Protein AF-A0A5B7C9B6-F1 (afdb_monomer_lite)

Foldseek 3Di:
DDDPDDDALVRLVVLQVPADDDDDDQDPVNDDDDDDPPPRPDNDDDPVSVDPCCSVDPCNPPPPVVVVVCLVCQQVVCVVVVPPPSHPPDPVVVVVVVVVVD

Secondary structure (DSSP, 8-state):
-PPPPP--HHHHHHHHHTSPPP--S--TT-PPPPPPSS--S-S---GGGGSGGGGG-S-TT---HHHHHHHHHHHHHHHHTT-TTT----HHHHHHHHHTT-

Radius of gyration: 19.91 Å; chains: 1; bounding box: 51×26×56 Å

pLDDT: mean 75.44, std 6.78, range [59.28, 87.75]

Sequence (102 aa):
RLGPKQLSGDEVLAQLKHLQPIKFGKTLNNKKRKRPEVELNWTKKSIFFELPYWRTLKLRHNLDVMHIEKNICDNVLGTLLNLDGKIKDNIKARMDLEAMGI

Structure (mmCIF, N/CA/C/O backbone):
data_AF-A0A5B7C9B6-F1
#
_entry.id   AF-A0A5B7C9B6-F1
#
loop_
_atom_site.group_PDB
_atom_site.id
_atom_site.type_symbol
_atom_site.label_atom_id
_atom_site.label_alt_id
_atom_site.label_comp_id
_atom_site.label_asym_id
_atom_site.label_entity_id
_atom_site.label_seq_id
_atom_site.pdbx_PDB_ins_code
_atom_site.C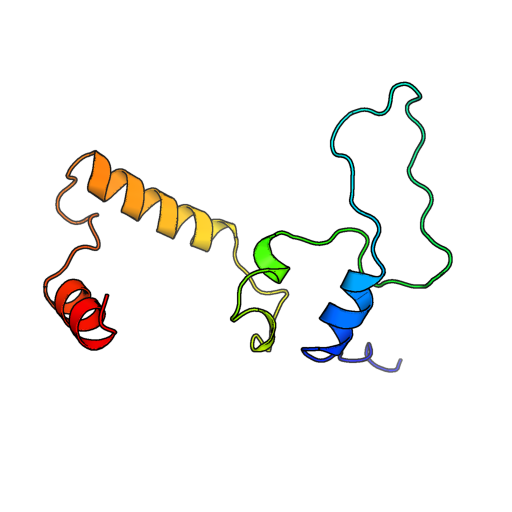artn_x
_atom_site.Cartn_y
_atom_site.Cartn_z
_atom_site.occupancy
_atom_site.B_iso_or_equiv
_atom_site.auth_seq_id
_atom_site.auth_comp_id
_atom_site.auth_asym_id
_atom_site.auth_atom_id
_atom_site.pdbx_PDB_model_num
ATOM 1 N N . ARG A 1 1 ? -3.291 5.846 -32.426 1.00 59.28 1 ARG A N 1
ATOM 2 C CA . ARG A 1 1 ? -2.463 5.233 -31.356 1.00 59.28 1 ARG A CA 1
ATOM 3 C C . ARG A 1 1 ? -3.328 4.190 -30.666 1.00 59.28 1 ARG A C 1
ATOM 5 O O . ARG A 1 1 ? -4.428 4.546 -30.270 1.00 59.28 1 ARG A O 1
ATOM 12 N N . LEU A 1 2 ? -2.891 2.933 -30.589 1.00 70.69 2 LEU A N 1
ATOM 13 C CA . LEU A 1 2 ? -3.584 1.916 -29.790 1.00 70.69 2 LEU A CA 1
ATOM 14 C C . LEU A 1 2 ? -3.369 2.224 -28.302 1.00 70.69 2 LEU A C 1
ATOM 16 O O . LEU A 1 2 ? -2.294 2.693 -27.923 1.00 70.69 2 LEU A O 1
ATOM 20 N N . GLY A 1 3 ? -4.403 2.018 -27.487 1.00 73.31 3 GLY A N 1
ATOM 21 C CA . GLY A 1 3 ? -4.305 2.181 -26.038 1.00 73.31 3 GLY A CA 1
ATOM 22 C C . GLY A 1 3 ? -3.335 1.163 -25.424 1.00 73.31 3 GLY A C 1
ATOM 23 O O . GLY A 1 3 ? -3.096 0.109 -26.019 1.00 73.31 3 GLY A O 1
ATOM 24 N N . PRO A 1 4 ? -2.760 1.457 -24.246 1.00 74.69 4 PRO A N 1
ATOM 25 C CA . PRO A 1 4 ? -1.906 0.504 -23.551 1.00 74.69 4 PRO A CA 1
ATOM 26 C C . PRO A 1 4 ? -2.683 -0.779 -23.234 1.00 74.69 4 PRO A C 1
ATOM 28 O O . PRO A 1 4 ? -3.862 -0.736 -22.871 1.00 74.69 4 PRO A O 1
ATOM 31 N N . LYS A 1 5 ? -2.013 -1.928 -23.371 1.00 76.88 5 LYS A N 1
ATOM 32 C CA . LYS A 1 5 ? -2.598 -3.238 -23.075 1.00 76.88 5 LYS A CA 1
ATOM 33 C C . LYS A 1 5 ? -2.997 -3.296 -21.599 1.00 76.88 5 LYS A C 1
ATOM 35 O O . LYS A 1 5 ? -2.155 -3.120 -20.720 1.00 76.88 5 LYS A O 1
ATOM 40 N N . GLN A 1 6 ? -4.276 -3.557 -21.340 1.00 76.19 6 GLN A N 1
ATOM 41 C CA . GLN A 1 6 ? -4.771 -3.803 -19.988 1.00 76.19 6 GLN A CA 1
ATOM 42 C C . GLN A 1 6 ? -4.290 -5.182 -19.536 1.00 76.19 6 GLN A C 1
ATOM 44 O O . GLN A 1 6 ? -4.476 -6.162 -20.255 1.00 76.19 6 GLN A O 1
ATOM 49 N N . LEU A 1 7 ? -3.649 -5.239 -18.370 1.00 75.19 7 LEU A N 1
ATOM 50 C CA . LEU A 1 7 ? -3.165 -6.482 -17.775 1.00 75.19 7 LEU A CA 1
ATOM 51 C C . LEU A 1 7 ? -4.063 -6.880 -16.609 1.00 75.19 7 LEU A C 1
ATOM 53 O O . LEU A 1 7 ? -4.402 -6.055 -15.755 1.00 75.19 7 LEU A O 1
ATOM 57 N N . SER A 1 8 ? -4.403 -8.160 -16.549 1.00 79.31 8 SER A N 1
ATOM 58 C CA . SER A 1 8 ? -5.133 -8.741 -15.431 1.00 79.31 8 SER A CA 1
ATOM 59 C C . SER A 1 8 ? -4.289 -8.734 -14.151 1.00 79.31 8 SER A C 1
ATOM 61 O O . SER A 1 8 ? -3.070 -8.932 -14.169 1.00 79.31 8 SER A O 1
ATOM 63 N N . GLY A 1 9 ? -4.963 -8.580 -13.009 1.00 76.62 9 GLY A N 1
ATOM 64 C CA . GLY A 1 9 ? -4.970 -9.670 -12.038 1.00 76.62 9 GLY A CA 1
ATOM 65 C C . GLY A 1 9 ? -3.652 -10.423 -11.844 1.00 76.62 9 GLY A C 1
ATOM 66 O O . GLY A 1 9 ? -2.676 -9.973 -11.227 1.00 76.62 9 GLY A O 1
ATOM 67 N N . ASP A 1 10 ? -3.709 -11.613 -12.411 1.00 80.62 10 ASP A N 1
ATOM 68 C CA . ASP A 1 10 ? -2.703 -12.655 -12.388 1.00 80.62 10 ASP A CA 1
ATOM 69 C C . ASP A 1 10 ? -1.535 -12.384 -13.341 1.00 80.62 10 ASP A C 1
ATOM 71 O O . ASP A 1 10 ? -0.403 -12.737 -13.025 1.00 80.62 10 ASP A O 1
ATOM 75 N N . GLU A 1 11 ? -1.764 -11.699 -14.465 1.00 81.88 11 GLU A N 1
ATOM 76 C CA . GLU A 1 11 ? -0.715 -11.383 -15.446 1.00 81.88 11 GLU A CA 1
ATOM 77 C C . GLU A 1 11 ? 0.343 -10.447 -14.855 1.00 81.88 11 GLU A C 1
ATOM 79 O O . GLU A 1 11 ? 1.545 -10.660 -15.018 1.00 81.88 11 GLU A O 1
ATOM 84 N N . VAL A 1 12 ? -0.086 -9.437 -14.095 1.00 79.62 12 VAL A N 1
ATOM 85 C CA . VAL A 1 12 ? 0.837 -8.559 -13.361 1.00 79.62 12 VAL A CA 1
ATOM 86 C C . VAL A 1 12 ? 1.583 -9.338 -12.277 1.00 79.62 12 VAL A C 1
ATOM 88 O O . VAL A 1 12 ? 2.778 -9.125 -12.092 1.00 79.62 12 VAL A O 1
ATOM 91 N N . LEU A 1 13 ? 0.916 -10.254 -11.566 1.00 80.31 13 LEU A N 1
ATOM 92 C CA . LEU A 1 13 ? 1.580 -11.081 -10.553 1.00 80.31 13 LEU A CA 1
ATOM 93 C C . LEU A 1 13 ? 2.632 -11.999 -11.188 1.00 80.31 13 LEU A C 1
ATOM 95 O O . LEU A 1 13 ? 3.718 -12.145 -10.630 1.00 80.31 13 LEU A O 1
ATOM 99 N N . ALA A 1 14 ? 2.353 -12.559 -12.367 1.00 82.81 14 ALA A N 1
ATOM 100 C CA . ALA A 1 14 ? 3.323 -13.325 -13.143 1.00 82.81 14 ALA A CA 1
ATOM 101 C C . ALA A 1 14 ? 4.533 -12.459 -13.533 1.00 82.81 14 ALA A C 1
ATOM 103 O O . ALA A 1 14 ? 5.666 -12.849 -13.263 1.00 82.81 14 ALA A O 1
ATOM 104 N N . GLN A 1 15 ? 4.313 -11.240 -14.045 1.00 79.88 15 GLN A N 1
ATOM 105 C CA . GLN A 1 15 ? 5.401 -10.297 -14.350 1.00 79.88 15 GLN A CA 1
ATOM 106 C C . GLN A 1 15 ? 6.257 -9.961 -13.119 1.00 79.88 15 GLN A C 1
ATOM 108 O O . GLN A 1 15 ? 7.481 -9.880 -13.216 1.00 79.88 15 GLN A O 1
ATOM 113 N N . LEU A 1 16 ? 5.635 -9.793 -11.950 1.00 77.50 16 LEU A N 1
ATOM 114 C CA . LEU A 1 16 ? 6.345 -9.476 -10.709 1.00 77.50 16 LEU A CA 1
ATOM 115 C C . LEU A 1 16 ? 7.163 -10.641 -10.157 1.00 77.50 16 LEU A C 1
ATOM 117 O O . LEU A 1 16 ? 8.172 -10.387 -9.505 1.00 77.50 16 LEU A O 1
ATOM 121 N N . LYS A 1 17 ? 6.779 -11.898 -10.423 1.00 79.50 17 LYS A N 1
ATOM 122 C CA . LYS A 1 17 ? 7.596 -13.069 -10.048 1.00 79.50 17 LYS A CA 1
ATOM 123 C C . LYS A 1 17 ? 8.954 -13.074 -10.748 1.00 79.50 17 LYS A C 1
ATOM 125 O O . LYS A 1 17 ? 9.911 -13.610 -10.204 1.00 79.50 17 LYS A O 1
ATOM 130 N N . HIS A 1 18 ? 9.049 -12.456 -11.923 1.00 78.00 18 HIS A N 1
ATOM 131 C CA . HIS A 1 18 ? 10.305 -12.331 -12.660 1.00 78.00 18 HIS A CA 1
ATOM 132 C C . HIS A 1 18 ? 11.202 -11.191 -12.147 1.00 78.00 18 HIS A C 1
ATOM 134 O O . HIS A 1 18 ? 12.353 -11.083 -12.575 1.00 78.00 18 HIS A O 1
ATOM 140 N N . LEU A 1 19 ? 10.716 -10.341 -11.231 1.00 76.12 19 LEU A N 1
ATOM 141 C CA . LEU A 1 19 ? 11.536 -9.283 -10.649 1.00 76.12 19 LEU A CA 1
ATOM 142 C C . LEU A 1 19 ? 12.514 -9.835 -9.621 1.00 76.12 19 LEU A C 1
ATOM 144 O O . LEU A 1 19 ? 12.149 -10.539 -8.683 1.00 76.12 19 LEU A O 1
ATOM 148 N N . GLN A 1 20 ? 13.769 -9.421 -9.765 1.00 69.94 20 GLN A N 1
ATOM 149 C CA . GLN A 1 20 ? 14.802 -9.712 -8.785 1.00 69.94 20 GLN A CA 1
ATOM 150 C C . GLN A 1 20 ? 14.547 -8.932 -7.482 1.00 69.94 20 GLN A C 1
ATOM 152 O O . GLN A 1 20 ? 14.168 -7.754 -7.542 1.00 69.94 20 GLN A O 1
ATOM 157 N N . PRO A 1 21 ? 14.796 -9.539 -6.306 1.00 69.38 21 PRO A N 1
ATOM 158 C CA . PRO A 1 21 ? 14.699 -8.854 -5.024 1.00 69.38 21 PRO A CA 1
ATOM 159 C C . PRO A 1 21 ? 15.595 -7.615 -4.996 1.00 69.38 21 PRO A C 1
ATOM 161 O O . PRO A 1 21 ? 16.790 -7.670 -5.301 1.00 69.38 21 PRO A O 1
ATOM 164 N N . ILE A 1 22 ? 15.031 -6.475 -4.607 1.00 70.19 22 ILE A N 1
ATOM 165 C CA . ILE A 1 22 ? 15.791 -5.228 -4.536 1.00 70.19 22 ILE A CA 1
ATOM 166 C C . ILE A 1 22 ? 16.466 -5.136 -3.175 1.00 70.19 22 ILE A C 1
ATOM 168 O O . ILE A 1 22 ? 15.805 -5.019 -2.150 1.00 70.19 22 ILE A O 1
ATOM 172 N N . LYS A 1 23 ? 17.800 -5.093 -3.170 1.00 70.75 23 LYS A N 1
ATOM 173 C CA . LYS A 1 23 ? 18.562 -4.651 -1.996 1.00 70.75 23 LYS A CA 1
ATOM 174 C C . LYS A 1 23 ? 18.474 -3.134 -1.883 1.00 70.75 23 LYS A C 1
ATOM 176 O O . LYS A 1 23 ? 19.005 -2.441 -2.749 1.00 70.75 23 LYS A O 1
ATOM 181 N N . PHE A 1 24 ? 17.794 -2.620 -0.865 1.00 68.62 24 PHE A N 1
ATOM 182 C CA . PHE A 1 24 ? 17.708 -1.184 -0.588 1.00 68.62 24 PHE A CA 1
ATOM 183 C C . PHE A 1 24 ? 19.033 -0.651 -0.006 1.00 68.62 24 PHE A C 1
ATOM 185 O O . PHE A 1 24 ? 19.790 -1.403 0.598 1.00 68.62 24 PHE A O 1
ATOM 192 N N . GLY A 1 25 ? 19.327 0.638 -0.216 1.00 70.88 25 GLY A N 1
ATOM 193 C CA . GLY A 1 25 ? 20.545 1.296 0.287 1.00 70.88 25 GLY A CA 1
ATOM 194 C C . GLY A 1 25 ? 21.604 1.623 -0.776 1.00 70.88 25 GLY A C 1
ATOM 195 O O . GLY A 1 25 ? 21.455 1.305 -1.961 1.00 70.88 25 GLY A O 1
ATOM 196 N N . LYS A 1 26 ? 22.672 2.310 -0.343 1.00 67.75 26 LYS A N 1
ATOM 197 C CA . LYS A 1 26 ? 23.828 2.650 -1.186 1.00 67.75 26 LYS A CA 1
ATOM 198 C C . LYS A 1 26 ? 24.633 1.379 -1.453 1.00 67.75 26 LYS A C 1
ATOM 200 O O . LYS A 1 26 ? 25.134 0.750 -0.530 1.00 67.75 26 LYS A O 1
ATOM 205 N N . THR A 1 27 ? 24.780 1.002 -2.718 1.00 68.38 27 THR A N 1
ATOM 206 C CA . THR A 1 27 ? 25.789 0.006 -3.100 1.00 68.38 27 THR A CA 1
ATOM 207 C C . THR A 1 27 ? 27.167 0.641 -2.966 1.00 68.38 27 THR A C 1
ATOM 209 O O . THR A 1 27 ? 27.337 1.755 -3.460 1.00 68.38 27 THR A O 1
ATOM 212 N N . LEU A 1 28 ? 28.141 -0.074 -2.388 1.00 66.50 28 LEU A N 1
ATOM 213 C CA . LEU A 1 28 ? 29.528 0.386 -2.175 1.00 66.50 28 LEU A CA 1
ATOM 214 C C . LEU A 1 28 ? 30.150 1.094 -3.394 1.00 66.50 28 LEU A C 1
ATOM 216 O O . LEU A 1 28 ? 30.954 2.000 -3.239 1.00 66.50 28 LEU A O 1
ATOM 220 N N . ASN A 1 29 ? 29.712 0.738 -4.605 1.00 69.88 29 ASN A N 1
ATOM 221 C CA . ASN A 1 29 ? 30.303 1.214 -5.853 1.00 69.88 29 ASN A CA 1
ATOM 222 C C . ASN A 1 29 ? 29.447 2.245 -6.618 1.00 69.88 29 ASN A C 1
ATOM 224 O O . ASN A 1 29 ? 29.713 2.461 -7.798 1.00 69.88 29 ASN A O 1
ATOM 228 N N . ASN A 1 30 ? 28.387 2.822 -6.023 1.00 65.50 30 ASN A N 1
ATOM 229 C CA . ASN A 1 30 ? 27.466 3.781 -6.679 1.00 65.50 30 ASN A CA 1
ATOM 230 C C . ASN A 1 30 ? 26.968 3.357 -8.085 1.00 65.50 30 ASN A C 1
ATOM 232 O O . ASN A 1 30 ? 26.552 4.188 -8.897 1.00 65.50 30 ASN A O 1
ATOM 236 N N . LYS A 1 31 ? 26.986 2.055 -8.403 1.00 70.38 31 LYS A N 1
ATOM 237 C CA . LYS A 1 31 ? 26.594 1.560 -9.725 1.00 70.38 31 LYS A CA 1
ATOM 238 C C . LYS A 1 31 ? 25.083 1.695 -9.887 1.00 70.38 31 LYS A C 1
ATOM 240 O O . LYS A 1 31 ? 24.308 1.114 -9.127 1.00 70.38 31 LYS A O 1
ATOM 245 N N . LYS A 1 32 ? 24.662 2.432 -10.919 1.00 68.19 32 LYS A N 1
ATOM 246 C CA . LYS A 1 32 ? 23.258 2.480 -11.346 1.00 68.19 32 LYS A CA 1
ATOM 247 C C . LYS A 1 32 ? 22.803 1.060 -11.706 1.00 68.19 32 LYS A C 1
ATOM 249 O O . LYS A 1 32 ? 23.505 0.346 -12.423 1.00 68.19 32 LYS A O 1
ATOM 254 N N . ARG A 1 33 ? 21.643 0.637 -11.190 1.00 69.50 33 ARG A N 1
ATOM 255 C CA . ARG A 1 33 ? 21.074 -0.683 -11.507 1.00 69.50 33 ARG A CA 1
ATOM 256 C C . ARG A 1 33 ? 20.755 -0.747 -13.001 1.00 69.50 33 ARG A C 1
ATOM 258 O O . ARG A 1 33 ? 20.122 0.165 -13.527 1.00 69.50 33 ARG A O 1
ATOM 265 N N . LYS A 1 34 ? 21.186 -1.819 -13.666 1.00 70.94 34 LYS A N 1
ATOM 266 C CA . LYS A 1 34 ? 20.828 -2.081 -15.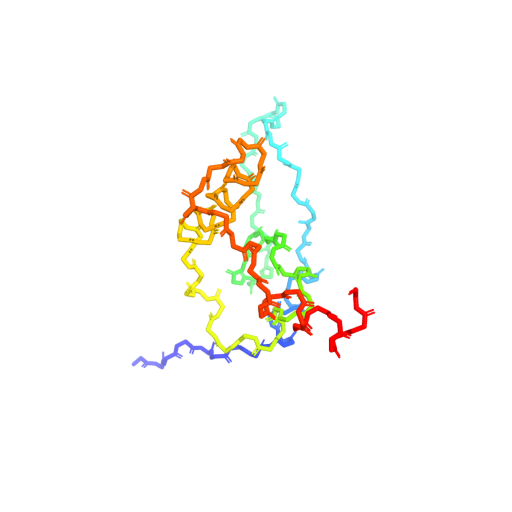064 1.00 70.94 34 LYS A CA 1
ATOM 267 C C . LYS A 1 34 ? 19.381 -2.570 -15.126 1.00 70.94 34 LYS A C 1
ATOM 269 O O . LYS A 1 34 ? 18.974 -3.378 -14.292 1.00 70.94 34 LYS A O 1
ATOM 274 N N . ARG A 1 35 ? 18.611 -2.063 -16.091 1.00 65.94 35 ARG A N 1
ATOM 275 C CA . ARG A 1 35 ? 17.271 -2.579 -16.383 1.00 65.94 35 ARG A CA 1
ATOM 276 C C . ARG A 1 35 ? 17.430 -3.963 -17.033 1.00 65.94 35 ARG A C 1
ATOM 278 O O . ARG A 1 35 ? 18.278 -4.080 -17.917 1.00 65.94 35 ARG A O 1
ATOM 285 N N . PRO A 1 36 ? 16.693 -4.995 -16.588 1.00 67.88 36 PRO A N 1
ATOM 286 C CA . PRO A 1 36 ? 16.675 -6.274 -17.290 1.00 67.88 36 PRO A CA 1
ATOM 287 C C . PRO A 1 36 ? 16.149 -6.089 -18.720 1.00 67.88 36 PRO A C 1
ATOM 289 O O . PRO A 1 36 ? 15.355 -5.187 -18.976 1.00 67.88 36 PRO A O 1
ATOM 292 N N . GLU A 1 37 ? 16.618 -6.936 -19.634 1.00 66.44 37 GLU A N 1
ATOM 293 C CA . GLU A 1 37 ? 16.288 -6.882 -21.068 1.00 66.44 37 GLU A CA 1
ATOM 294 C C . GLU A 1 37 ? 14.829 -7.263 -21.354 1.00 66.44 37 GLU A C 1
ATOM 296 O O . GLU A 1 37 ? 14.235 -6.806 -22.324 1.00 66.44 37 GLU A O 1
ATOM 301 N N . VAL A 1 38 ? 14.210 -8.027 -20.450 1.00 69.94 38 VAL A N 1
ATOM 302 C CA . VAL A 1 38 ? 12.768 -8.276 -20.467 1.00 69.94 38 VAL A CA 1
ATOM 303 C C . VAL A 1 38 ? 12.038 -6.975 -20.131 1.00 69.94 38 VAL A C 1
ATOM 305 O O . VAL A 1 38 ? 12.231 -6.413 -19.047 1.00 69.94 38 VAL A O 1
ATOM 308 N N . GLU A 1 39 ? 11.172 -6.511 -21.038 1.00 62.22 39 GLU A N 1
ATOM 309 C CA . GLU A 1 39 ? 10.279 -5.372 -20.813 1.00 62.22 39 GLU A CA 1
ATOM 310 C C . GLU A 1 39 ? 9.267 -5.679 -19.702 1.00 62.22 39 GLU A C 1
ATOM 312 O O . GLU A 1 39 ? 8.116 -6.050 -19.922 1.00 62.22 39 GLU A O 1
ATOM 317 N N . LEU A 1 40 ? 9.702 -5.508 -18.459 1.00 67.12 40 LEU A N 1
ATOM 318 C CA . LEU A 1 40 ? 8.804 -5.441 -17.324 1.00 67.12 40 LEU A CA 1
ATOM 319 C C . LEU A 1 40 ? 8.319 -3.993 -17.199 1.00 67.12 40 LEU A C 1
ATOM 321 O O . LEU A 1 40 ? 9.114 -3.044 -17.181 1.00 67.12 40 LEU A O 1
ATOM 325 N N . ASN A 1 41 ? 6.999 -3.833 -17.076 1.00 71.62 41 ASN A N 1
ATOM 326 C CA . ASN A 1 41 ? 6.353 -2.559 -16.729 1.00 71.62 41 ASN A CA 1
ATOM 327 C C . ASN A 1 41 ? 6.745 -2.076 -15.323 1.00 71.62 41 ASN A C 1
ATOM 329 O O . ASN A 1 41 ? 6.504 -0.931 -14.950 1.00 71.62 41 ASN A O 1
ATOM 333 N N . TRP A 1 42 ? 7.360 -2.959 -14.539 1.00 73.00 42 TR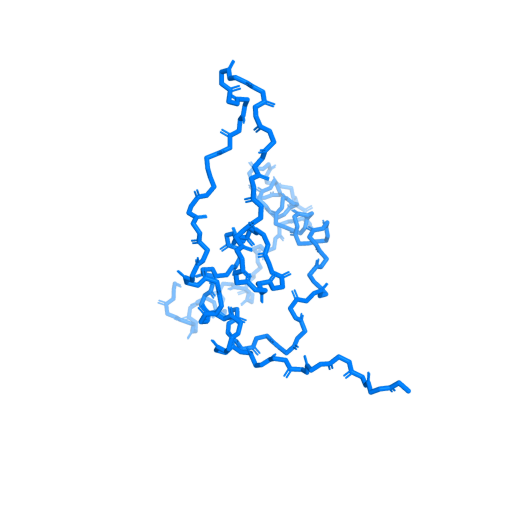P A N 1
ATOM 334 C CA . TRP A 1 42 ? 7.670 -2.769 -13.136 1.00 73.00 42 TRP A CA 1
ATOM 335 C C . TRP A 1 42 ? 9.172 -2.889 -12.926 1.00 73.00 42 TRP A C 1
ATOM 337 O O . TRP A 1 42 ? 9.828 -3.758 -13.491 1.00 73.00 42 TRP A O 1
ATOM 347 N N . THR A 1 43 ? 9.721 -2.019 -12.085 1.00 69.81 43 THR A N 1
ATOM 348 C CA . THR A 1 43 ? 11.119 -2.115 -11.635 1.00 69.81 43 THR A CA 1
ATOM 349 C C . THR A 1 43 ? 11.224 -2.614 -10.203 1.00 69.81 43 THR A C 1
ATOM 351 O O . THR A 1 43 ? 12.299 -3.045 -9.799 1.00 69.81 43 THR A O 1
ATOM 354 N N . LYS A 1 44 ? 10.123 -2.549 -9.440 1.00 74.00 44 LYS A N 1
ATOM 355 C CA . LYS A 1 44 ? 10.037 -2.932 -8.030 1.00 74.00 44 LYS A CA 1
ATOM 356 C C . LYS A 1 44 ? 8.731 -3.666 -7.747 1.00 74.00 44 LYS A C 1
ATOM 358 O O 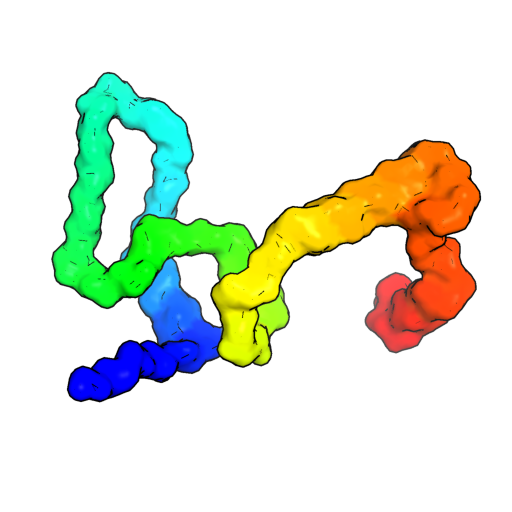. LYS A 1 44 ? 7.691 -3.297 -8.286 1.00 74.00 44 LYS A O 1
ATOM 363 N N . LYS A 1 45 ? 8.790 -4.648 -6.846 1.00 77.00 45 LYS A N 1
ATOM 364 C CA . LYS A 1 45 ? 7.618 -5.259 -6.215 1.00 77.00 45 LYS A CA 1
ATOM 365 C C . LYS A 1 45 ? 7.347 -4.515 -4.903 1.00 77.00 45 LYS A C 1
ATOM 367 O O . LYS A 1 45 ? 8.216 -4.481 -4.037 1.00 77.00 45 LYS A O 1
ATOM 372 N N . SER A 1 46 ? 6.184 -3.874 -4.786 1.00 76.94 46 SER A N 1
ATOM 373 C CA . SER A 1 46 ? 5.714 -3.304 -3.513 1.00 76.94 46 SER A CA 1
ATOM 374 C C . SER A 1 46 ? 5.221 -4.415 -2.580 1.00 76.94 46 SER A C 1
ATOM 376 O O . SER A 1 46 ? 4.722 -5.433 -3.061 1.00 76.94 46 SER A O 1
ATOM 378 N N . ILE A 1 47 ? 5.294 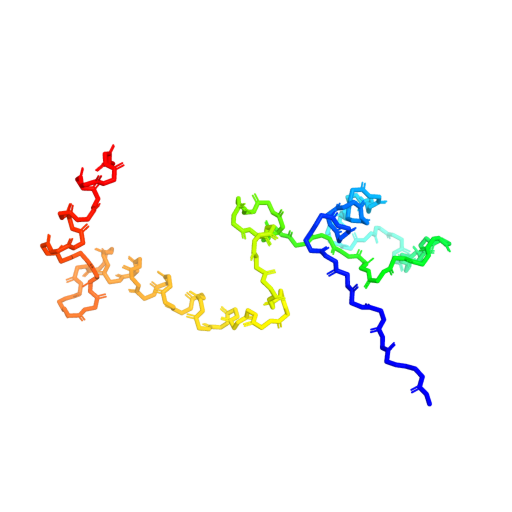-4.202 -1.263 1.00 78.62 47 ILE A N 1
ATOM 379 C CA . ILE A 1 47 ? 4.739 -5.127 -0.258 1.00 78.62 47 ILE A CA 1
ATOM 380 C C . ILE A 1 47 ? 3.235 -5.345 -0.452 1.00 78.62 47 ILE A C 1
ATOM 382 O O . ILE A 1 47 ? 2.711 -6.408 -0.146 1.00 78.62 47 ILE A O 1
ATOM 386 N N . PHE A 1 48 ? 2.534 -4.368 -1.037 1.00 74.81 48 PHE A N 1
ATOM 387 C CA . PHE A 1 48 ? 1.096 -4.477 -1.245 1.00 74.81 48 PHE A CA 1
ATOM 388 C C . PHE A 1 48 ? 0.702 -5.614 -2.199 1.00 74.81 48 PHE A C 1
ATOM 390 O O . PHE A 1 48 ? -0.406 -6.130 -2.102 1.00 74.81 48 PHE A O 1
ATOM 397 N N . PHE A 1 49 ? 1.617 -6.068 -3.065 1.00 76.06 49 PHE A N 1
ATOM 398 C CA . PHE A 1 49 ? 1.385 -7.231 -3.929 1.00 76.06 49 PHE A CA 1
ATOM 399 C C . PHE A 1 49 ? 1.305 -8.561 -3.165 1.00 76.06 49 PHE A C 1
ATOM 401 O O . PHE A 1 49 ? 0.988 -9.581 -3.771 1.00 76.06 49 PHE A O 1
ATOM 408 N N . GLU A 1 50 ? 1.617 -8.569 -1.869 1.00 79.00 50 GLU A N 1
ATOM 409 C CA . GLU A 1 50 ? 1.515 -9.745 -0.996 1.00 79.00 50 GLU A CA 1
ATOM 410 C C . GLU A 1 50 ? 0.172 -9.806 -0.263 1.00 79.00 50 GLU A C 1
ATOM 412 O O . GLU A 1 50 ? -0.167 -10.834 0.319 1.00 79.00 50 GLU A O 1
ATOM 417 N N . LEU A 1 51 ? -0.631 -8.740 -0.336 1.00 81.25 51 LEU A N 1
ATOM 418 C CA . LEU A 1 51 ? -1.955 -8.717 0.268 1.00 81.25 51 LEU A CA 1
ATOM 419 C C . LEU A 1 51 ? -2.906 -9.667 -0.489 1.00 81.25 51 LEU A C 1
ATOM 421 O O . LEU A 1 51 ? -2.989 -9.583 -1.719 1.00 81.25 51 LEU A O 1
ATOM 425 N N . PRO A 1 52 ? -3.684 -10.523 0.206 1.00 77.31 52 PRO A N 1
ATOM 426 C CA . PRO A 1 52 ? -4.538 -11.535 -0.432 1.00 77.31 52 PRO A CA 1
ATOM 427 C C . PRO A 1 52 ? -5.554 -10.958 -1.428 1.00 77.31 52 PRO A C 1
ATOM 429 O O . PRO A 1 52 ? -5.841 -11.556 -2.465 1.00 77.31 52 PRO A O 1
ATOM 432 N N . TYR A 1 53 ? -6.068 -9.759 -1.140 1.00 77.25 53 TYR A N 1
ATOM 433 C CA . TYR A 1 53 ? -7.056 -9.066 -1.968 1.00 77.25 53 TYR A CA 1
ATOM 434 C C . TYR A 1 53 ? -6.433 -8.293 -3.139 1.00 77.25 53 TYR A C 1
ATOM 436 O O . TYR A 1 53 ? -7.146 -7.778 -3.997 1.00 77.25 53 TYR A O 1
ATOM 444 N N . TRP A 1 54 ? -5.104 -8.209 -3.232 1.00 76.38 54 TRP A N 1
ATOM 445 C CA . TRP A 1 54 ? -4.455 -7.438 -4.292 1.00 76.38 54 TRP A CA 1
ATOM 446 C C . TRP A 1 54 ? -4.786 -7.970 -5.688 1.00 76.38 54 TRP A C 1
ATOM 448 O O . TRP A 1 54 ? -4.969 -7.209 -6.645 1.00 76.38 54 TRP A O 1
ATOM 458 N N . ARG A 1 55 ? -4.916 -9.299 -5.809 1.00 72.50 55 ARG A N 1
ATOM 459 C CA . ARG A 1 55 ? -5.299 -9.947 -7.065 1.00 72.50 55 ARG A CA 1
ATOM 460 C C . ARG A 1 55 ? -6.654 -9.448 -7.571 1.00 72.50 55 ARG A C 1
ATOM 462 O O . ARG A 1 55 ? -6.795 -9.247 -8.776 1.00 72.50 55 ARG A O 1
ATOM 469 N N . THR A 1 56 ? -7.613 -9.222 -6.677 1.00 75.12 56 THR A N 1
ATOM 470 C CA . THR A 1 56 ? -9.004 -8.892 -7.020 1.00 75.12 56 THR A CA 1
ATOM 471 C C . THR A 1 56 ? -9.229 -7.400 -7.282 1.00 75.12 56 THR A C 1
ATOM 473 O O . THR A 1 56 ? -10.295 -7.019 -7.769 1.00 75.12 56 THR A O 1
ATOM 476 N N . LEU A 1 57 ? -8.232 -6.544 -7.023 1.00 73.50 57 LEU A N 1
ATOM 477 C CA . LEU A 1 57 ? -8.315 -5.111 -7.307 1.00 73.50 57 LEU A CA 1
ATOM 478 C C . LEU A 1 57 ? -8.287 -4.838 -8.818 1.00 73.50 57 LEU A C 1
ATOM 480 O O . LEU A 1 57 ? -7.289 -5.102 -9.497 1.00 73.50 57 LEU A O 1
ATOM 484 N N . LYS A 1 58 ? -9.375 -4.237 -9.320 1.00 65.19 58 LYS A N 1
ATOM 485 C CA . LYS A 1 58 ? -9.509 -3.772 -10.713 1.00 65.19 58 LYS A CA 1
ATOM 486 C C . LYS A 1 58 ? -8.650 -2.536 -11.016 1.00 65.19 58 LYS A C 1
ATOM 488 O O . LYS A 1 58 ? -8.145 -2.409 -12.124 1.00 65.19 58 LYS A O 1
ATOM 493 N N . LEU A 1 59 ? -8.449 -1.645 -10.039 1.00 65.69 59 LEU A N 1
ATOM 494 C CA . LEU A 1 59 ? -7.683 -0.397 -10.187 1.00 65.69 59 LEU A CA 1
ATOM 495 C C . LEU A 1 59 ? -6.515 -0.356 -9.199 1.00 65.69 59 LEU A C 1
ATOM 497 O O . LEU A 1 59 ? -6.590 0.222 -8.121 1.00 65.69 59 LEU A O 1
ATOM 501 N N . ARG A 1 60 ? -5.410 -0.992 -9.583 1.00 66.75 60 ARG A N 1
ATOM 502 C CA . ARG A 1 60 ? -4.217 -1.182 -8.731 1.00 66.75 60 ARG A CA 1
ATOM 503 C C . ARG A 1 60 ? -3.380 0.079 -8.527 1.00 66.75 60 ARG A C 1
ATOM 505 O O . ARG A 1 60 ? -2.532 0.115 -7.646 1.00 66.75 60 ARG A O 1
ATOM 512 N N . HIS A 1 61 ? -3.594 1.087 -9.368 1.00 63.06 61 HIS A N 1
ATOM 513 C CA . HIS A 1 61 ? -2.848 2.346 -9.385 1.00 63.06 61 HIS A CA 1
ATOM 514 C C . HIS A 1 61 ? -3.556 3.489 -8.640 1.00 63.06 61 HIS A C 1
ATOM 516 O O . HIS A 1 61 ? -2.971 4.556 -8.510 1.00 63.06 61 HIS A O 1
ATOM 522 N N . ASN A 1 62 ? -4.765 3.265 -8.108 1.00 62.50 62 ASN A N 1
ATOM 523 C CA . ASN A 1 62 ? -5.539 4.278 -7.377 1.00 62.50 62 ASN A CA 1
ATOM 524 C C . ASN A 1 62 ? -5.461 4.118 -5.853 1.00 62.50 62 ASN A C 1
ATOM 526 O O . ASN A 1 62 ? -6.383 4.498 -5.135 1.00 62.50 62 ASN A O 1
ATOM 530 N N . LEU A 1 63 ? -4.382 3.533 -5.338 1.00 67.88 63 LEU A N 1
ATOM 531 C CA . LEU A 1 63 ? -4.196 3.479 -3.893 1.00 67.88 63 LEU A CA 1
ATOM 532 C C . LEU A 1 63 ? -3.705 4.827 -3.412 1.00 67.88 63 LEU A C 1
ATOM 534 O O . LEU A 1 63 ? -2.548 5.195 -3.611 1.00 67.88 63 LEU A O 1
ATOM 538 N N . ASP A 1 64 ? -4.608 5.545 -2.766 1.00 74.50 64 ASP A N 1
ATOM 539 C CA . ASP A 1 64 ? -4.282 6.758 -2.048 1.00 74.50 64 ASP A CA 1
ATOM 540 C C . ASP A 1 64 ? -3.565 6.386 -0.744 1.00 74.50 64 ASP A C 1
ATOM 542 O O . ASP A 1 64 ? -4.166 6.255 0.324 1.00 74.50 64 ASP A O 1
ATOM 546 N N . VAL A 1 65 ? -2.257 6.133 -0.867 1.00 71.94 65 VAL A N 1
ATOM 547 C CA . VAL A 1 65 ? -1.390 5.727 0.248 1.00 71.94 65 VAL A CA 1
ATOM 548 C C . VAL A 1 65 ? -1.484 6.731 1.395 1.00 71.94 65 VAL A C 1
ATOM 550 O O . VAL A 1 65 ? -1.536 6.317 2.544 1.00 71.94 65 VAL A O 1
ATOM 553 N N . MET A 1 66 ? -1.606 8.026 1.095 1.00 79.50 66 MET A N 1
ATOM 554 C CA . MET A 1 66 ? -1.711 9.076 2.106 1.00 79.50 66 MET A CA 1
ATOM 555 C C . MET A 1 66 ? -2.976 8.920 2.954 1.00 79.50 66 MET A C 1
ATOM 557 O O . MET A 1 66 ? -2.908 8.986 4.182 1.00 79.50 66 MET A O 1
ATOM 561 N N . HIS A 1 67 ? -4.126 8.671 2.323 1.00 78.38 67 HIS A N 1
ATOM 562 C CA . HIS A 1 67 ? -5.372 8.442 3.053 1.00 78.38 67 HIS A CA 1
ATOM 563 C C . HIS A 1 67 ? -5.373 7.104 3.798 1.00 78.38 67 HIS A C 1
ATOM 565 O O . HIS A 1 67 ? -5.902 7.037 4.908 1.00 78.38 67 HIS A O 1
ATOM 571 N N . ILE A 1 68 ? -4.769 6.056 3.229 1.00 80.50 68 ILE A N 1
ATOM 572 C CA . ILE A 1 68 ? -4.652 4.742 3.880 1.00 80.50 68 ILE A CA 1
ATOM 573 C C . ILE A 1 68 ? -3.764 4.839 5.126 1.00 80.50 68 ILE A C 1
ATOM 575 O O . ILE A 1 68 ? -4.182 4.428 6.208 1.00 80.50 68 ILE A O 1
ATOM 579 N N . GLU A 1 69 ? -2.569 5.416 4.995 1.00 80.31 69 GLU A N 1
ATOM 580 C CA . GLU A 1 69 ? -1.629 5.598 6.104 1.00 80.31 69 GLU A CA 1
ATOM 581 C C . GLU A 1 69 ? -2.228 6.483 7.193 1.00 80.31 69 GLU A C 1
ATOM 583 O O . GLU A 1 69 ? -2.185 6.111 8.366 1.00 80.31 69 GLU A O 1
ATOM 588 N N . LYS A 1 70 ? -2.863 7.603 6.818 1.00 85.44 70 LYS A N 1
ATOM 589 C CA . LYS A 1 70 ? -3.550 8.477 7.773 1.00 85.44 70 LYS A CA 1
ATOM 590 C C . LYS A 1 70 ? -4.650 7.733 8.526 1.00 85.44 70 LYS A C 1
ATOM 592 O O . LYS A 1 70 ? -4.700 7.802 9.746 1.00 85.44 70 LYS A O 1
ATOM 597 N N . ASN A 1 71 ? -5.492 6.976 7.822 1.00 81.31 71 ASN A N 1
ATOM 598 C CA . ASN A 1 71 ? -6.582 6.225 8.443 1.00 81.31 71 ASN A CA 1
ATOM 599 C C . ASN A 1 71 ? -6.066 5.187 9.446 1.00 81.31 71 ASN A C 1
ATOM 601 O O . ASN A 1 71 ? -6.614 5.080 10.538 1.00 81.31 71 ASN A O 1
ATOM 605 N N . ILE A 1 72 ? -5.015 4.441 9.096 1.00 82.12 72 ILE A N 1
ATOM 606 C CA . ILE A 1 72 ? -4.435 3.427 9.985 1.00 82.12 72 ILE A CA 1
ATOM 607 C C . ILE A 1 72 ? -3.758 4.097 11.186 1.00 82.12 72 ILE A C 1
ATOM 609 O O . ILE A 1 72 ? -4.015 3.702 12.321 1.00 82.12 72 ILE A O 1
ATOM 613 N N . CYS A 1 73 ? -2.938 5.124 10.951 1.00 84.19 73 CYS A N 1
ATOM 614 C CA . CYS A 1 73 ? -2.221 5.839 12.005 1.00 84.19 73 CYS A CA 1
ATOM 615 C C . CYS A 1 73 ? -3.183 6.509 12.994 1.00 84.19 73 CYS A C 1
ATOM 617 O O . CYS A 1 73 ? -3.025 6.330 14.198 1.00 84.19 73 CYS A O 1
ATOM 619 N N . ASP A 1 74 ? -4.223 7.193 12.503 1.00 83.75 74 ASP A N 1
ATOM 620 C CA . ASP A 1 74 ? -5.228 7.845 13.349 1.00 83.75 74 ASP A CA 1
ATOM 621 C C . ASP A 1 74 ? -5.968 6.826 14.234 1.00 83.75 74 ASP A C 1
ATOM 623 O O . ASP A 1 74 ? -6.176 7.090 15.419 1.00 83.75 74 ASP A O 1
ATOM 627 N N . ASN A 1 75 ? -6.305 5.639 13.708 1.00 82.12 75 ASN A N 1
ATOM 628 C CA . ASN A 1 75 ? -6.966 4.589 14.496 1.00 82.12 75 ASN A CA 1
ATOM 629 C C . ASN A 1 75 ? -6.023 3.975 15.545 1.00 82.12 75 ASN A C 1
ATOM 631 O O . ASN A 1 75 ? -6.427 3.761 16.690 1.00 82.12 75 ASN A O 1
ATOM 635 N N . VAL A 1 76 ? -4.771 3.681 15.167 1.00 85.06 76 VAL A N 1
ATOM 636 C CA . VAL A 1 76 ? -3.765 3.106 16.078 1.00 85.06 76 VAL A CA 1
ATOM 637 C C . VAL A 1 76 ? -3.444 4.097 17.191 1.00 85.06 76 VAL A C 1
ATOM 639 O O . VAL A 1 76 ? -3.480 3.736 18.365 1.00 85.06 76 VAL A O 1
ATOM 642 N N . LEU A 1 77 ? -3.195 5.358 16.840 1.00 84.81 77 LEU A N 1
ATOM 643 C CA . LEU A 1 77 ? -2.901 6.418 17.797 1.00 84.81 77 LEU A CA 1
ATOM 644 C C . LEU A 1 77 ? -4.108 6.724 18.687 1.00 84.81 77 LEU A C 1
ATOM 646 O O . LEU A 1 77 ? -3.944 6.889 19.893 1.00 84.81 77 LEU A O 1
ATOM 650 N N . GLY A 1 78 ? -5.315 6.752 18.114 1.00 84.62 78 GLY A N 1
ATOM 651 C CA . GLY A 1 78 ? -6.558 6.912 18.864 1.00 84.62 78 GLY A CA 1
ATOM 652 C C . GLY A 1 78 ? -6.740 5.824 19.919 1.00 84.62 78 GLY A C 1
ATOM 653 O O . GLY A 1 78 ? -7.086 6.137 21.053 1.00 84.62 78 GLY A O 1
ATOM 654 N N . THR A 1 79 ? -6.428 4.573 19.573 1.00 79.56 79 THR A N 1
ATOM 655 C CA . THR A 1 79 ? -6.496 3.432 20.500 1.00 79.56 79 THR A CA 1
ATOM 656 C C . THR A 1 79 ? -5.403 3.502 21.569 1.00 79.56 79 THR A C 1
ATOM 658 O O . THR A 1 79 ? -5.694 3.361 22.752 1.00 79.56 79 THR A O 1
ATOM 661 N N . LEU A 1 80 ? -4.149 3.767 21.181 1.00 84.38 80 LEU A N 1
ATOM 662 C CA . LEU A 1 80 ? -3.012 3.837 22.111 1.00 84.38 80 LEU A CA 1
ATOM 663 C C . LEU A 1 80 ? -3.143 4.967 23.137 1.00 84.38 80 LEU A C 1
ATOM 665 O O . LEU A 1 80 ? -2.747 4.802 24.287 1.00 84.38 80 LEU A O 1
ATOM 669 N N . LEU A 1 81 ? -3.667 6.118 22.714 1.00 85.94 81 LEU A N 1
ATOM 670 C CA . LEU A 1 81 ? -3.828 7.301 23.560 1.00 85.94 81 LEU A CA 1
ATOM 671 C C . LEU A 1 81 ? -5.227 7.412 24.183 1.00 85.94 81 LEU A C 1
ATOM 673 O O . LEU A 1 81 ? -5.510 8.415 24.832 1.00 85.94 81 LEU A O 1
ATOM 677 N N . ASN A 1 82 ? -6.090 6.410 23.979 1.00 79.69 82 ASN A N 1
ATOM 678 C CA . ASN A 1 82 ? -7.480 6.387 24.436 1.00 79.69 82 ASN A CA 1
ATOM 679 C C . ASN A 1 82 ? -8.242 7.697 24.125 1.00 79.69 82 ASN A C 1
ATOM 681 O O . ASN A 1 82 ? -8.861 8.305 24.998 1.00 79.69 82 ASN A O 1
ATOM 685 N N . LEU A 1 83 ? -8.134 8.177 22.880 1.00 79.06 83 LEU A N 1
ATOM 686 C CA . LEU A 1 83 ? -8.746 9.434 22.443 1.00 79.06 83 LEU A CA 1
ATOM 687 C C . LEU A 1 83 ? -10.219 9.224 22.074 1.00 79.06 83 LEU A C 1
ATOM 689 O O . LEU A 1 83 ? -10.531 8.716 20.989 1.00 79.06 83 LEU A O 1
ATOM 693 N N . ASP A 1 84 ? -11.119 9.687 22.939 1.00 70.62 84 ASP A N 1
ATOM 694 C CA . ASP A 1 84 ? -12.562 9.651 22.693 1.00 70.62 84 ASP A CA 1
ATOM 695 C C . ASP A 1 84 ? -12.929 10.312 21.351 1.00 70.62 84 ASP A C 1
ATOM 697 O O . ASP A 1 84 ? -12.504 11.422 21.021 1.00 70.62 84 ASP A O 1
ATOM 701 N N . GLY A 1 85 ? -13.706 9.592 20.536 1.00 71.31 85 GLY A N 1
ATOM 702 C CA . GLY A 1 85 ? -14.171 10.040 19.216 1.00 71.31 85 GLY A CA 1
ATOM 703 C C . GLY A 1 85 ? -13.201 9.818 18.046 1.00 71.31 85 GLY A C 1
ATOM 704 O O . GLY A 1 85 ? -13.606 9.988 16.896 1.00 71.31 85 GLY A O 1
ATOM 705 N N . LYS A 1 86 ? -11.950 9.405 18.296 1.00 71.69 86 LYS A N 1
ATOM 706 C CA . LYS A 1 86 ? -10.997 8.980 17.243 1.00 71.69 86 LYS A CA 1
ATOM 707 C C . LYS A 1 86 ? -10.782 7.470 17.187 1.00 71.69 86 LYS A C 1
ATOM 709 O O . LYS A 1 86 ? -10.219 6.961 16.220 1.00 71.69 86 LYS A O 1
ATOM 714 N N . ILE A 1 87 ? -11.238 6.757 18.209 1.00 70.50 87 ILE A N 1
ATOM 715 C CA . ILE A 1 87 ? -11.195 5.301 18.275 1.00 70.50 87 ILE A CA 1
ATOM 716 C C . ILE A 1 87 ? -12.301 4.732 17.381 1.00 70.50 87 ILE A C 1
ATOM 718 O O . ILE A 1 87 ? -13.467 5.105 17.495 1.00 70.50 87 ILE A O 1
ATOM 722 N N . LYS A 1 88 ? -11.933 3.816 16.481 1.00 70.50 88 LYS A N 1
ATOM 723 C CA . LYS A 1 88 ? -12.893 3.061 15.658 1.00 70.50 88 LYS A CA 1
ATOM 724 C C . LYS A 1 88 ? -13.382 1.763 16.306 1.00 70.50 88 LYS A C 1
ATOM 726 O O . LYS A 1 88 ? -14.162 1.053 15.676 1.00 70.50 88 LYS A O 1
ATOM 731 N N . ASP A 1 89 ? -12.968 1.468 17.537 1.00 68.62 89 ASP A N 1
ATOM 732 C CA . ASP A 1 89 ? -13.581 0.417 18.350 1.00 68.62 89 ASP A CA 1
ATOM 733 C C . ASP A 1 89 ? -14.998 0.851 18.739 1.00 68.62 89 ASP A C 1
ATOM 735 O O . ASP A 1 89 ? -15.214 1.656 19.643 1.00 68.62 89 ASP A O 1
ATOM 739 N N . ASN A 1 90 ? -15.975 0.378 17.973 1.00 78.44 90 ASN A N 1
ATOM 740 C CA . ASN A 1 90 ? -17.384 0.606 18.232 1.00 78.44 90 ASN A CA 1
ATOM 741 C C . ASN A 1 90 ? -18.089 -0.747 18.387 1.00 78.44 90 ASN A C 1
ATOM 743 O O . ASN A 1 90 ? -17.619 -1.769 17.889 1.00 78.44 90 ASN A O 1
ATOM 747 N N . ILE A 1 91 ? -19.252 -0.753 19.039 1.00 79.88 91 ILE A N 1
ATOM 748 C CA . ILE A 1 91 ? -20.009 -1.987 19.302 1.00 79.88 91 ILE A CA 1
ATOM 749 C C . ILE A 1 91 ? -20.315 -2.761 18.007 1.00 79.88 91 ILE A C 1
ATOM 751 O O . ILE A 1 91 ? -20.210 -3.981 17.990 1.00 79.88 91 ILE A O 1
ATOM 755 N N . LYS A 1 92 ? -20.629 -2.074 16.901 1.00 82.75 92 LYS A N 1
ATOM 756 C CA . LYS A 1 92 ? -20.848 -2.717 15.594 1.00 82.75 92 LYS A CA 1
ATOM 757 C C . LYS A 1 92 ? -19.570 -3.341 15.039 1.00 82.75 92 LYS A C 1
ATOM 759 O O . LYS A 1 92 ? -19.629 -4.460 14.564 1.00 82.75 92 LYS A O 1
ATOM 764 N N . ALA A 1 93 ? -18.426 -2.669 15.160 1.00 81.31 93 ALA A N 1
ATOM 765 C CA . ALA A 1 93 ? -17.137 -3.213 14.741 1.00 81.31 93 ALA A CA 1
ATOM 766 C C . ALA A 1 93 ? -16.787 -4.488 15.528 1.00 81.31 93 ALA A C 1
ATOM 768 O O . ALA A 1 93 ? -16.271 -5.436 14.947 1.00 81.31 93 ALA A O 1
ATOM 769 N N . ARG A 1 94 ? -17.128 -4.550 16.823 1.00 85.19 94 ARG A N 1
ATOM 770 C CA . ARG A 1 94 ? -16.965 -5.762 17.647 1.00 85.19 94 ARG A CA 1
ATOM 771 C C . ARG A 1 94 ? -17.908 -6.888 17.222 1.00 85.19 94 ARG A C 1
ATOM 773 O O . ARG A 1 94 ? -17.471 -8.028 17.142 1.00 85.19 94 ARG A O 1
ATOM 780 N N . MET A 1 95 ? -19.163 -6.571 16.899 1.00 86.56 95 MET A N 1
ATOM 781 C CA . MET A 1 95 ? -20.114 -7.557 16.365 1.00 86.56 95 MET A CA 1
ATOM 782 C C . MET A 1 95 ? -19.714 -8.063 14.971 1.00 86.56 95 MET A C 1
ATOM 784 O O . MET A 1 95 ? -19.884 -9.241 14.679 1.00 86.56 95 MET A O 1
ATOM 788 N N . ASP A 1 96 ? -19.155 -7.201 14.116 1.00 87.00 96 ASP A N 1
ATOM 789 C CA . ASP A 1 96 ? -18.653 -7.597 12.796 1.00 87.00 96 ASP A CA 1
ATOM 790 C C . ASP A 1 96 ? -17.466 -8.569 12.920 1.00 87.00 96 ASP A C 1
ATOM 792 O O . ASP A 1 96 ? -17.382 -9.531 12.160 1.00 87.00 96 ASP A O 1
ATOM 796 N N . LEU A 1 97 ? -16.570 -8.351 13.892 1.00 84.12 97 LEU A N 1
ATOM 797 C CA . LEU A 1 97 ? -15.460 -9.268 14.18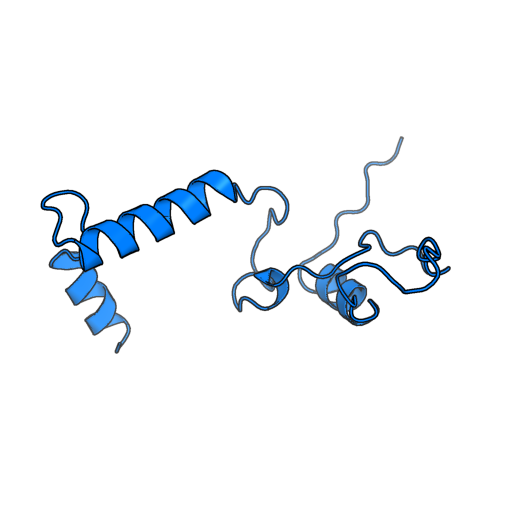4 1.00 84.12 97 LEU A CA 1
ATOM 798 C C . LEU A 1 97 ? -15.962 -10.625 14.689 1.00 84.12 97 LEU A C 1
ATOM 800 O O . LEU A 1 97 ? -15.549 -11.657 14.160 1.00 84.12 97 LEU A O 1
ATOM 804 N N . GLU A 1 98 ? -16.930 -10.620 15.609 1.00 86.81 98 GLU A N 1
ATOM 805 C CA . GLU A 1 98 ? -17.580 -11.841 16.100 1.00 86.81 98 GLU A CA 1
ATOM 806 C C . GLU A 1 98 ? -18.253 -12.619 14.955 1.00 86.81 98 GLU A C 1
ATOM 808 O O . GLU A 1 98 ? -18.087 -13.834 14.843 1.00 86.81 98 GLU A O 1
ATOM 813 N N . ALA A 1 99 ? -18.935 -11.923 14.038 1.00 87.75 99 ALA A N 1
ATOM 814 C CA . ALA A 1 99 ? -19.533 -12.531 12.850 1.00 87.75 99 ALA A CA 1
ATOM 815 C C . ALA A 1 99 ? -18.489 -13.103 11.871 1.00 87.75 99 ALA A C 1
ATOM 817 O O . ALA A 1 99 ? -18.770 -14.077 11.168 1.00 87.75 99 ALA A O 1
ATOM 818 N N . MET A 1 100 ? -17.286 -12.522 11.821 1.00 87.38 100 MET A N 1
ATOM 819 C CA . MET A 1 100 ? -16.146 -13.054 11.064 1.00 87.38 100 MET A CA 1
ATOM 820 C C . MET A 1 100 ? -15.407 -14.186 11.799 1.00 87.38 100 MET A C 1
ATOM 822 O O . MET A 1 100 ? -14.521 -14.802 11.203 1.00 87.38 100 MET A O 1
ATOM 826 N N . GLY A 1 101 ? -15.776 -14.486 13.050 1.00 82.38 101 GLY A N 1
ATOM 827 C CA . GLY A 1 101 ? -15.137 -15.508 13.879 1.00 82.38 101 GLY A CA 1
ATOM 828 C C . GLY A 1 101 ? -13.733 -15.124 14.356 1.00 82.38 101 GLY A C 1
ATOM 829 O O . GLY A 1 101 ? -12.895 -16.014 14.521 1.00 82.38 101 GLY A O 1
ATOM 830 N N . ILE A 1 102 ? -13.470 -13.821 14.516 1.00 64.62 102 ILE A N 1
ATOM 831 C CA . ILE A 1 102 ? -12.204 -13.248 15.004 1.00 64.62 102 ILE A CA 1
ATOM 832 C C . ILE A 1 102 ? -12.387 -12.715 16.423 1.00 64.62 102 ILE A C 1
ATOM 834 O O . ILE A 1 102 ? -13.408 -12.035 16.668 1.00 64.62 102 ILE A O 1
#

Organism: Davidia involucrata (NCBI:txid16924)